Protein AF-A0A9D1KDK6-F1 (afdb_monomer_lite)

Foldseek 3Di:
DDPVVVVVVVVVVVVVVVVVVVVVLVVQQVVQHWDFDDDPNDTDIGGSVPPD

Secondary structure (DSSP, 8-state):
--HHHHHHHHHHHHHHHHHHHHHHHHHHHHTT-EEEEEETTEEEEEEGGG--

Organism: NCBI:txid2840716

Radius of gyration: 15.09 Å; chains: 1; bounding box: 32×19×39 Å

Sequence (52 aa)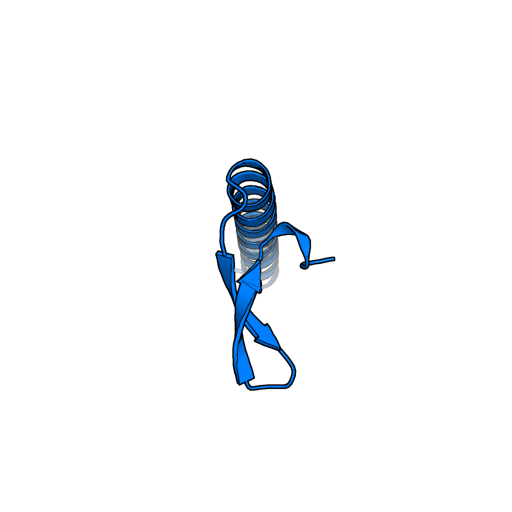:
MSEIEIKQMQEKIDAGILLAQKRLIEKTKKEDGKLVVVRDGKVVRIKARDLK

Structure (mmCIF, N/CA/C/O backbone):
data_AF-A0A9D1KDK6-F1
#
_entry.id   AF-A0A9D1KDK6-F1
#
loop_
_atom_site.group_PDB
_atom_site.id
_atom_site.type_symbol
_atom_site.label_atom_id
_atom_site.label_alt_id
_atom_site.label_comp_id
_atom_site.label_asym_id
_atom_site.label_entity_id
_atom_site.label_seq_id
_atom_site.pdbx_PDB_ins_code
_atom_site.Cartn_x
_atom_site.Cartn_y
_atom_site.Cartn_z
_atom_site.occupancy
_atom_site.B_iso_or_equiv
_atom_site.auth_seq_id
_atom_site.auth_comp_id
_atom_site.auth_asym_id
_atom_site.auth_atom_id
_atom_site.pdbx_PDB_model_num
ATOM 1 N N . MET A 1 1 ? 16.967 -0.653 -28.158 1.00 72.75 1 MET A N 1
ATOM 2 C CA . MET A 1 1 ? 17.165 -1.130 -26.775 1.00 72.75 1 MET A CA 1
ATOM 3 C C . MET A 1 1 ? 17.133 -2.637 -26.803 1.00 72.75 1 MET A C 1
ATOM 5 O O . MET A 1 1 ? 16.261 -3.190 -27.463 1.00 72.75 1 MET A O 1
ATOM 9 N N . SER A 1 2 ? 18.104 -3.277 -26.168 1.00 94.88 2 SER A N 1
ATOM 10 C CA . SER A 1 2 ? 18.166 -4.732 -26.054 1.00 94.88 2 SER A CA 1
ATOM 11 C C . SER A 1 2 ? 17.147 -5.251 -25.036 1.00 94.88 2 SER A C 1
ATOM 13 O O . SER A 1 2 ? 16.726 -4.530 -24.130 1.00 94.88 2 SER A O 1
ATOM 15 N N . GLU A 1 3 ? 16.776 -6.524 -25.151 1.00 94.94 3 GLU A N 1
ATOM 16 C CA . GLU A 1 3 ? 15.892 -7.193 -24.187 1.00 94.94 3 GLU A CA 1
ATOM 17 C C . GLU A 1 3 ? 16.450 -7.146 -22.755 1.00 94.94 3 GLU A C 1
ATOM 19 O O . GLU A 1 3 ? 15.696 -7.004 -21.792 1.00 94.94 3 GLU A O 1
ATOM 24 N N . ILE A 1 4 ? 17.779 -7.196 -22.612 1.00 95.94 4 ILE A N 1
ATOM 25 C CA . ILE A 1 4 ? 18.472 -7.126 -21.319 1.00 95.94 4 ILE A CA 1
ATOM 26 C C . ILE A 1 4 ? 18.273 -5.751 -20.673 1.00 95.94 4 ILE A C 1
ATOM 28 O O . ILE A 1 4 ? 17.926 -5.671 -19.496 1.00 95.94 4 ILE A O 1
ATOM 32 N N . GLU A 1 5 ? 18.447 -4.671 -21.436 1.00 95.44 5 GLU A N 1
ATOM 33 C CA . GLU A 1 5 ? 18.231 -3.306 -20.939 1.00 95.44 5 GLU A CA 1
ATOM 34 C C . GLU A 1 5 ? 16.769 -3.083 -20.537 1.00 95.44 5 GLU A C 1
ATOM 36 O O . GLU A 1 5 ? 16.500 -2.489 -19.493 1.00 95.44 5 GLU A O 1
ATOM 41 N N . ILE A 1 6 ? 15.820 -3.603 -21.324 1.00 97.12 6 ILE A N 1
ATOM 42 C CA . ILE A 1 6 ? 14.384 -3.521 -21.016 1.00 97.12 6 ILE A CA 1
ATOM 43 C C . ILE A 1 6 ? 14.080 -4.237 -19.698 1.00 97.12 6 ILE A C 1
ATOM 45 O O . ILE A 1 6 ? 13.420 -3.667 -18.828 1.00 97.12 6 ILE A O 1
ATOM 49 N N . LYS A 1 7 ? 14.612 -5.449 -19.508 1.00 97.06 7 LYS A N 1
ATOM 50 C CA . LYS A 1 7 ? 14.424 -6.212 -18.272 1.00 97.06 7 LYS A CA 1
ATOM 51 C C . LYS A 1 7 ? 15.006 -5.489 -17.054 1.00 97.06 7 LYS A C 1
ATOM 53 O O . LYS A 1 7 ? 14.323 -5.355 -16.044 1.00 97.06 7 LYS A O 1
ATOM 58 N N . GLN A 1 8 ? 16.223 -4.955 -17.161 1.00 97.00 8 GLN A N 1
ATOM 59 C CA . GLN A 1 8 ? 16.857 -4.198 -16.074 1.00 97.00 8 GLN A CA 1
ATOM 60 C C . GLN A 1 8 ? 16.093 -2.918 -15.716 1.00 97.00 8 GLN A C 1
ATOM 62 O O . GLN A 1 8 ? 16.047 -2.518 -14.551 1.00 97.00 8 GLN A O 1
ATOM 67 N N . MET A 1 9 ? 15.501 -2.243 -16.704 1.00 97.00 9 MET A N 1
ATOM 68 C CA . MET A 1 9 ? 14.640 -1.091 -16.440 1.00 97.00 9 MET A CA 1
ATOM 69 C C . MET A 1 9 ? 13.360 -1.504 -15.716 1.00 97.00 9 MET A C 1
ATOM 71 O O . MET A 1 9 ? 12.993 -0.847 -14.743 1.00 97.00 9 MET A O 1
ATOM 75 N N . GLN A 1 10 ? 12.724 -2.601 -16.136 1.00 97.56 10 GLN A N 1
ATOM 76 C CA . GLN A 1 10 ? 11.526 -3.112 -15.471 1.00 97.56 10 GLN A CA 1
ATOM 77 C C . GLN A 1 10 ? 11.811 -3.472 -14.007 1.00 97.56 10 GLN A C 1
ATOM 79 O O . GLN A 1 10 ? 11.084 -3.031 -13.122 1.00 97.56 10 GLN A O 1
ATOM 84 N N . GLU A 1 11 ? 12.929 -4.146 -13.728 1.00 97.88 11 GLU A N 1
ATOM 85 C CA . GLU A 1 11 ? 13.351 -4.485 -12.361 1.00 97.88 11 GLU A CA 1
ATOM 86 C C . GLU A 1 11 ? 13.523 -3.238 -11.472 1.00 97.88 11 GLU A C 1
ATOM 88 O O . GLU A 1 11 ? 13.124 -3.233 -10.306 1.00 97.88 11 GLU A O 1
ATOM 93 N N . LYS A 1 12 ? 14.074 -2.144 -12.018 1.00 97.88 12 LYS A N 1
ATOM 94 C CA . LYS A 1 12 ? 14.213 -0.870 -11.289 1.00 97.88 12 LYS A CA 1
ATOM 95 C C . LYS A 1 12 ? 12.864 -0.202 -11.025 1.00 97.88 12 LYS A C 1
ATOM 97 O O . LYS A 1 12 ? 12.675 0.369 -9.949 1.00 97.88 12 LYS A O 1
ATOM 102 N N . ILE A 1 13 ? 11.945 -0.258 -11.988 1.00 98.25 13 ILE A N 1
ATOM 103 C CA . ILE A 1 13 ? 10.586 0.279 -11.845 1.00 98.25 13 ILE A CA 1
ATOM 104 C C . ILE A 1 13 ? 9.839 -0.494 -10.757 1.00 98.25 13 ILE A C 1
ATOM 106 O O . ILE A 1 13 ? 9.301 0.121 -9.834 1.00 98.25 13 ILE A O 1
ATOM 110 N N . ASP A 1 14 ? 9.883 -1.823 -10.810 1.00 98.44 14 ASP A N 1
ATOM 111 C CA . ASP A 1 14 ? 9.233 -2.697 -9.835 1.00 98.44 14 ASP A CA 1
ATOM 112 C C . ASP A 1 14 ? 9.790 -2.449 -8.426 1.00 98.44 14 ASP A C 1
ATOM 114 O O . ASP A 1 14 ? 9.028 -2.248 -7.475 1.00 98.44 14 ASP A O 1
ATOM 118 N N . ALA A 1 15 ? 11.118 -2.347 -8.288 1.00 98.31 15 ALA A N 1
ATOM 119 C CA . ALA A 1 15 ? 11.764 -2.003 -7.022 1.00 98.31 15 ALA A CA 1
ATOM 120 C C . ALA A 1 15 ? 11.321 -0.627 -6.490 1.00 98.31 15 ALA A C 1
ATOM 122 O O . ALA A 1 15 ? 11.078 -0.465 -5.289 1.00 98.31 15 ALA A O 1
ATOM 123 N N . GLY A 1 16 ? 11.176 0.364 -7.374 1.00 98.44 16 GLY 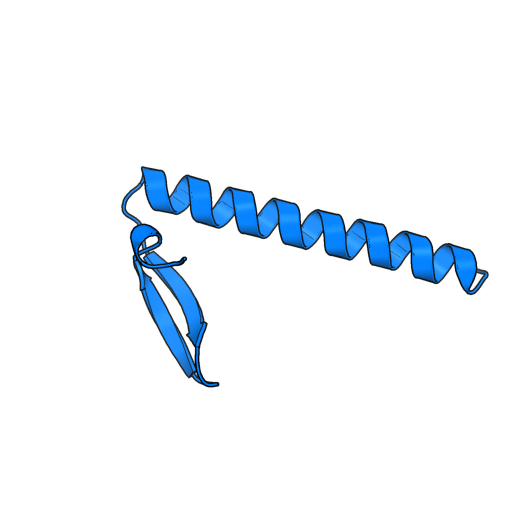A N 1
ATOM 124 C CA . GLY A 1 16 ? 10.689 1.697 -7.026 1.00 98.44 16 GLY A CA 1
ATOM 125 C C . GLY A 1 16 ? 9.241 1.690 -6.530 1.00 98.44 16 GLY A C 1
ATOM 126 O O . GLY A 1 16 ? 8.939 2.309 -5.506 1.00 98.44 16 GLY A O 1
ATOM 127 N N . ILE A 1 17 ? 8.358 0.950 -7.207 1.00 98.38 17 ILE A N 1
ATOM 128 C CA . ILE A 1 17 ? 6.945 0.808 -6.828 1.00 98.38 17 ILE A CA 1
ATOM 129 C C . ILE A 1 17 ? 6.824 0.123 -5.464 1.00 98.38 17 ILE A C 1
ATOM 131 O O . ILE A 1 17 ? 6.116 0.626 -4.588 1.00 98.38 17 ILE A O 1
ATOM 135 N N . LEU A 1 18 ? 7.559 -0.970 -5.244 1.00 97.62 18 LEU A N 1
ATOM 136 C CA . LEU A 1 18 ? 7.576 -1.680 -3.963 1.00 97.62 18 LEU A CA 1
ATOM 137 C C . LEU A 1 18 ? 8.053 -0.775 -2.819 1.00 97.62 18 LEU A C 1
ATOM 139 O O . LEU A 1 18 ? 7.449 -0.746 -1.742 1.00 97.62 18 LEU A O 1
ATOM 143 N N . LEU A 1 19 ? 9.102 0.020 -3.053 1.00 98.25 19 LEU A N 1
ATOM 144 C CA . LEU A 1 19 ? 9.605 0.969 -2.062 1.00 98.25 19 LEU A CA 1
ATOM 145 C C . LEU A 1 19 ? 8.581 2.069 -1.745 1.00 98.25 19 LEU A C 1
ATOM 147 O O . LEU A 1 19 ? 8.388 2.412 -0.574 1.00 98.25 19 LEU A O 1
ATOM 151 N N . ALA A 1 20 ? 7.918 2.618 -2.764 1.00 98.12 20 ALA A N 1
ATOM 152 C CA . ALA A 1 20 ? 6.880 3.629 -2.590 1.00 98.12 20 ALA A CA 1
ATOM 153 C C . ALA A 1 20 ? 5.681 3.076 -1.804 1.00 98.12 20 ALA A C 1
ATOM 155 O O . ALA A 1 20 ? 5.215 3.720 -0.861 1.00 98.12 20 ALA A O 1
ATOM 156 N N . GLN A 1 21 ? 5.238 1.858 -2.127 1.00 96.25 21 GLN A N 1
ATOM 157 C CA . GLN A 1 21 ? 4.158 1.171 -1.421 1.00 96.25 21 GLN A CA 1
ATOM 158 C C . GLN A 1 21 ? 4.501 0.957 0.059 1.00 96.25 21 GLN A C 1
ATOM 160 O O . GLN A 1 21 ? 3.698 1.296 0.930 1.00 96.25 21 GLN A O 1
ATOM 165 N N . LYS A 1 22 ? 5.708 0.456 0.356 1.00 96.56 22 LYS A N 1
ATOM 166 C CA . LYS A 1 22 ? 6.181 0.257 1.733 1.00 96.56 22 LYS A CA 1
ATOM 167 C C . LYS A 1 22 ? 6.149 1.564 2.528 1.00 96.56 22 LYS A C 1
ATOM 169 O O . LYS A 1 22 ? 5.565 1.611 3.609 1.00 96.56 22 LYS A O 1
ATOM 174 N N . ARG A 1 23 ? 6.717 2.639 1.969 1.00 97.81 23 ARG A N 1
ATOM 175 C CA . ARG A 1 23 ? 6.751 3.965 2.611 1.00 97.81 23 ARG A CA 1
ATOM 176 C C . ARG A 1 23 ? 5.352 4.534 2.849 1.00 97.81 23 ARG A C 1
ATOM 178 O O . ARG A 1 23 ? 5.111 5.109 3.909 1.00 97.81 23 ARG A O 1
ATOM 185 N N . LEU A 1 24 ? 4.436 4.362 1.894 1.00 97.31 24 LEU A N 1
ATOM 186 C CA . LEU A 1 24 ? 3.044 4.793 2.029 1.00 97.31 24 LEU A CA 1
ATOM 187 C C . LEU A 1 24 ? 2.359 4.080 3.201 1.00 97.31 24 LEU A C 1
ATOM 189 O O . LEU A 1 24 ? 1.807 4.742 4.076 1.00 97.31 24 LEU A O 1
ATOM 193 N N . ILE A 1 25 ? 2.447 2.748 3.257 1.00 96.25 25 ILE A N 1
ATOM 194 C CA . ILE A 1 25 ? 1.839 1.951 4.331 1.00 96.25 25 ILE A CA 1
ATOM 195 C C . ILE A 1 25 ? 2.427 2.335 5.692 1.00 96.25 25 ILE A C 1
ATOM 197 O O . ILE A 1 25 ? 1.672 2.568 6.634 1.00 96.25 25 ILE A O 1
ATOM 201 N N . GLU A 1 26 ? 3.753 2.438 5.806 1.00 97.25 26 GLU A N 1
ATOM 202 C CA . GLU A 1 26 ? 4.427 2.818 7.053 1.00 97.25 26 GLU A CA 1
ATOM 203 C C . GLU A 1 26 ? 4.014 4.213 7.536 1.00 97.25 26 GLU A C 1
ATOM 205 O O . GLU A 1 26 ? 3.708 4.386 8.718 1.00 97.25 26 GLU A O 1
ATOM 210 N N . LYS A 1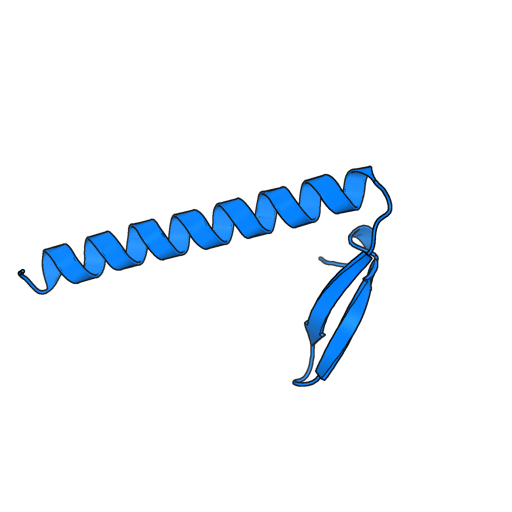 27 ? 3.964 5.204 6.636 1.00 98.06 27 LYS A N 1
ATOM 211 C CA . LYS A 1 27 ? 3.523 6.562 6.974 1.00 98.06 27 LYS A CA 1
ATOM 212 C C . LYS A 1 27 ? 2.074 6.564 7.456 1.00 98.06 27 LYS A C 1
ATOM 214 O O . LYS A 1 27 ? 1.788 7.077 8.533 1.00 98.06 27 LYS A O 1
ATOM 219 N N . THR A 1 28 ? 1.169 5.932 6.711 1.00 97.88 28 THR A N 1
ATOM 220 C CA . THR A 1 28 ? -0.251 5.896 7.076 1.00 97.88 28 THR A CA 1
ATOM 221 C C . THR A 1 28 ? -0.499 5.099 8.362 1.00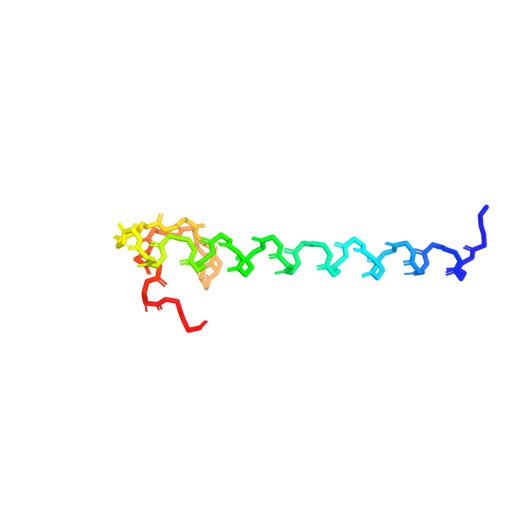 97.88 28 THR A C 1
ATOM 223 O O . THR A 1 28 ? -1.391 5.459 9.125 1.00 97.88 28 THR A O 1
ATOM 226 N N . LYS A 1 29 ? 0.299 4.059 8.658 1.00 96.81 29 LYS A N 1
ATOM 227 C CA . LYS A 1 29 ? 0.264 3.347 9.951 1.00 96.81 29 LYS A CA 1
ATOM 228 C C . LYS A 1 29 ? 0.592 4.283 11.121 1.00 96.81 29 LYS A C 1
ATOM 230 O O . LYS A 1 29 ? -0.117 4.246 12.122 1.00 96.81 29 LYS A O 1
ATOM 235 N N . LYS A 1 30 ? 1.618 5.135 10.990 1.00 97.38 30 LYS A N 1
ATOM 236 C CA . LYS A 1 30 ? 1.995 6.121 12.026 1.00 97.38 30 LYS A CA 1
ATOM 237 C C . LYS A 1 30 ? 0.902 7.160 12.285 1.00 97.38 30 LYS A C 1
ATOM 239 O O . LYS A 1 30 ? 0.761 7.623 13.408 1.00 97.38 30 LYS A O 1
ATOM 244 N N . GLU A 1 31 ? 0.129 7.498 11.259 1.00 97.50 31 GLU A N 1
ATOM 245 C CA . GLU A 1 31 ? -0.954 8.487 11.320 1.00 97.50 31 GLU A CA 1
ATOM 246 C C . GLU A 1 31 ? -2.326 7.871 11.705 1.00 97.50 31 GLU A C 1
ATOM 248 O O . GLU A 1 31 ? -3.339 8.559 11.627 1.00 97.50 31 GLU A O 1
ATOM 253 N N . ASP A 1 32 ? -2.395 6.575 12.068 1.00 95.81 32 ASP A N 1
ATOM 254 C CA . ASP A 1 32 ? -3.638 5.767 12.215 1.00 95.81 32 ASP A CA 1
ATOM 255 C C . ASP A 1 32 ? -4.626 5.939 11.038 1.00 95.81 32 ASP A C 1
ATOM 257 O O . ASP A 1 32 ? -5.851 5.860 11.172 1.00 95.81 32 ASP A O 1
ATOM 261 N N . GLY A 1 33 ? -4.081 6.187 9.846 1.00 97.56 33 GLY A N 1
ATOM 262 C CA . GLY A 1 33 ? -4.847 6.505 8.654 1.00 97.56 33 GLY A CA 1
ATOM 263 C C . GLY A 1 33 ? -5.457 5.278 7.972 1.00 97.56 33 GLY A C 1
ATOM 264 O O . GLY A 1 33 ? -5.261 4.118 8.354 1.00 97.56 33 GLY A O 1
ATOM 265 N N . LYS A 1 34 ? -6.202 5.539 6.895 1.00 98.00 34 LYS A N 1
ATOM 266 C CA . LYS A 1 34 ? -6.829 4.509 6.056 1.00 98.00 34 LYS A CA 1
ATOM 267 C C . LYS A 1 34 ? -6.271 4.555 4.638 1.00 98.00 34 LYS A C 1
ATOM 269 O O . LYS A 1 34 ? -6.063 5.640 4.106 1.00 98.00 34 LYS A O 1
ATOM 274 N N . LEU A 1 35 ? -6.131 3.390 4.016 1.00 97.44 35 LEU A N 1
ATOM 275 C CA . LEU A 1 35 ? -5.772 3.237 2.607 1.00 97.44 35 LEU A CA 1
ATOM 276 C C . LEU A 1 35 ? -6.927 2.609 1.832 1.00 97.44 35 LEU A C 1
ATOM 278 O O . LEU A 1 35 ? -7.732 1.860 2.391 1.00 97.44 35 LEU A O 1
ATOM 282 N N . VAL A 1 36 ? -7.001 2.930 0.544 1.00 97.00 36 VAL A N 1
ATOM 283 C CA . VAL A 1 36 ? -7.885 2.259 -0.409 1.00 97.00 36 VAL A CA 1
ATOM 284 C C . VAL A 1 36 ? -7.058 1.200 -1.125 1.00 97.00 36 VAL A C 1
ATOM 286 O O . VAL A 1 36 ? -6.006 1.510 -1.677 1.00 97.00 36 VAL A O 1
ATOM 289 N N . VAL A 1 37 ? -7.504 -0.050 -1.068 1.00 94.94 37 VAL A N 1
ATOM 290 C CA . VAL A 1 37 ? -6.801 -1.208 -1.634 1.00 94.94 37 VAL A CA 1
ATOM 291 C C . VAL A 1 37 ? -7.785 -2.116 -2.358 1.00 94.94 37 VAL A C 1
ATOM 293 O O . VAL A 1 37 ? -8.989 -2.054 -2.112 1.00 94.94 37 VAL A O 1
ATOM 296 N N . VAL A 1 38 ? -7.271 -2.992 -3.218 1.00 95.25 38 VAL A N 1
ATOM 297 C CA . VAL A 1 38 ? -8.053 -4.095 -3.782 1.00 95.25 38 VAL A CA 1
ATOM 298 C C . VAL A 1 38 ? -7.852 -5.339 -2.911 1.00 95.25 38 VAL A C 1
ATOM 300 O O . VAL A 1 38 ? -6.717 -5.749 -2.679 1.00 95.25 38 VAL A O 1
ATOM 303 N N . ARG A 1 39 ? -8.943 -5.938 -2.421 1.00 91.38 39 ARG A N 1
ATOM 304 C CA . ARG A 1 39 ? -8.971 -7.258 -1.761 1.00 91.38 39 ARG A CA 1
ATOM 305 C C . ARG A 1 39 ? -10.088 -8.088 -2.373 1.00 91.38 39 ARG A C 1
ATOM 307 O O . ARG A 1 39 ? -11.190 -7.576 -2.547 1.00 91.38 39 ARG A O 1
ATOM 314 N N . ASP A 1 40 ? -9.791 -9.335 -2.728 1.00 93.00 40 ASP A N 1
ATOM 315 C CA . ASP A 1 40 ? -10.758 -10.268 -3.325 1.00 93.00 40 ASP A CA 1
ATOM 316 C C . ASP A 1 40 ? -11.502 -9.668 -4.537 1.00 93.00 40 ASP A C 1
ATOM 318 O O . ASP A 1 40 ? -12.716 -9.795 -4.687 1.00 93.00 40 ASP A O 1
ATOM 322 N N . GLY A 1 41 ? -10.771 -8.919 -5.375 1.00 96.44 41 GLY A N 1
ATOM 323 C CA . GLY A 1 41 ? -11.310 -8.231 -6.555 1.00 96.44 41 GLY A CA 1
ATOM 324 C C . GLY A 1 41 ? -12.161 -6.986 -6.265 1.00 96.44 41 GLY A C 1
ATOM 325 O O . GLY A 1 41 ? -12.679 -6.379 -7.199 1.00 96.44 41 GLY A O 1
ATOM 326 N N . LYS A 1 42 ? -12.307 -6.570 -5.000 1.00 97.12 42 LYS A N 1
ATOM 327 C CA . LYS A 1 42 ? -13.112 -5.409 -4.592 1.00 97.12 42 LYS A CA 1
ATOM 328 C C . LYS A 1 42 ? -12.246 -4.276 -4.061 1.00 97.12 42 LYS A C 1
ATOM 330 O O . LYS A 1 42 ? -11.300 -4.500 -3.308 1.00 97.12 42 LYS A O 1
ATOM 335 N N . VAL A 1 43 ? -12.616 -3.044 -4.405 1.00 97.12 43 VAL A N 1
ATOM 336 C CA . VAL A 1 43 ? -12.009 -1.831 -3.843 1.00 97.12 43 VAL A CA 1
ATOM 337 C C . VAL A 1 43 ? -12.579 -1.596 -2.445 1.00 97.12 43 VAL A C 1
ATOM 339 O O . VAL A 1 43 ? -13.784 -1.413 -2.281 1.00 97.12 43 VAL A O 1
ATOM 342 N N . VAL A 1 44 ? -11.718 -1.600 -1.431 1.00 96.88 44 VAL A N 1
ATOM 343 C CA . VAL A 1 44 ? -12.096 -1.437 -0.022 1.00 96.88 44 VAL A CA 1
ATOM 344 C C . VAL A 1 44 ? -11.225 -0.390 0.663 1.00 96.88 44 VAL A C 1
ATOM 346 O O . VAL A 1 44 ? -10.063 -0.195 0.307 1.00 96.88 44 VAL A O 1
ATOM 349 N N . ARG A 1 45 ? -11.772 0.279 1.684 1.00 97.44 45 ARG A N 1
ATOM 350 C CA . ARG A 1 45 ? -11.034 1.218 2.539 1.00 97.44 45 ARG A CA 1
ATOM 351 C C . ARG A 1 45 ? -10.735 0.562 3.885 1.00 97.44 45 ARG A C 1
ATOM 353 O O . ARG A 1 45 ? -11.657 0.270 4.639 1.00 97.44 45 ARG A O 1
ATOM 360 N N . ILE A 1 46 ? -9.459 0.372 4.206 1.00 96.44 46 ILE A N 1
ATOM 361 C CA . ILE A 1 46 ? -8.999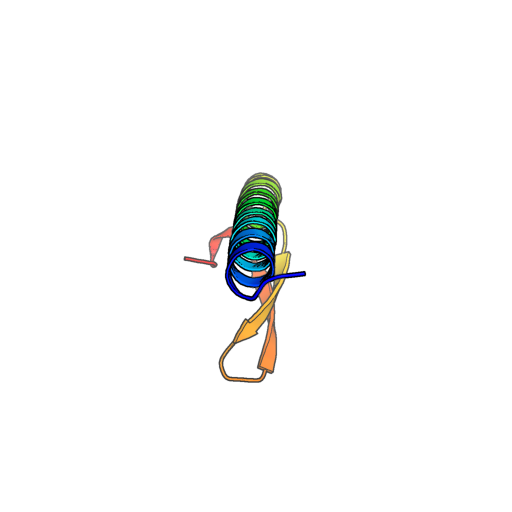 -0.339 5.409 1.00 96.44 46 ILE A CA 1
ATOM 362 C C . ILE A 1 46 ? -8.044 0.535 6.225 1.00 96.44 46 ILE A C 1
ATOM 364 O O . ILE A 1 46 ? -7.353 1.38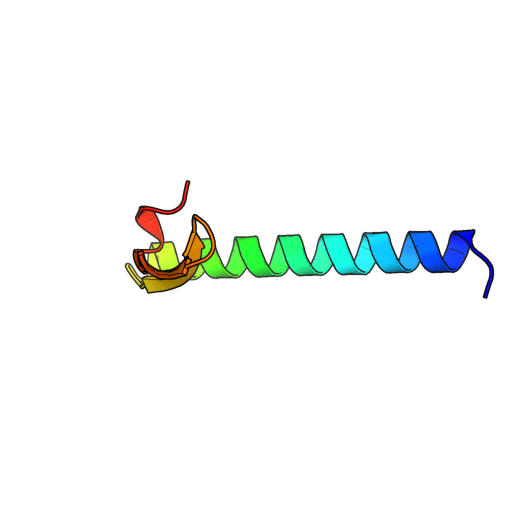5 5.660 1.00 96.44 46 ILE A O 1
ATOM 368 N N . LYS A 1 47 ? -7.999 0.367 7.555 1.00 96.62 47 LYS A N 1
ATOM 369 C CA . LYS A 1 47 ? -6.958 1.027 8.354 1.00 96.62 47 LYS A CA 1
ATOM 370 C C . LYS A 1 47 ? -5.600 0.455 7.974 1.00 96.62 47 LYS A C 1
ATOM 372 O O . LYS A 1 47 ? -5.448 -0.757 7.836 1.00 96.62 47 LYS A O 1
ATOM 377 N N . ALA A 1 48 ? -4.598 1.318 7.849 1.00 95.75 48 ALA A N 1
ATOM 378 C CA . ALA A 1 48 ? -3.269 0.885 7.435 1.00 95.75 48 ALA A CA 1
ATOM 379 C C . ALA A 1 48 ? -2.657 -0.127 8.418 1.00 95.75 48 ALA A C 1
ATOM 381 O O . ALA A 1 48 ? -1.931 -1.018 7.994 1.00 95.75 48 ALA A O 1
ATOM 382 N N . ARG A 1 49 ? -2.998 -0.056 9.712 1.00 94.38 49 ARG A N 1
ATOM 383 C CA . ARG A 1 49 ? -2.558 -1.019 10.740 1.00 94.38 49 ARG A CA 1
ATOM 384 C C . ARG A 1 49 ? -3.073 -2.451 10.538 1.00 94.38 49 ARG A C 1
ATOM 386 O O . ARG A 1 49 ? -2.425 -3.378 11.002 1.00 94.38 49 ARG A O 1
ATOM 393 N N . ASP A 1 50 ? -4.178 -2.623 9.810 1.00 93.69 50 ASP A N 1
ATOM 394 C CA . ASP A 1 50 ? -4.787 -3.932 9.526 1.00 93.69 50 ASP A CA 1
ATOM 395 C C . ASP A 1 50 ? -4.250 -4.548 8.211 1.00 93.69 50 ASP A C 1
ATOM 397 O O . ASP A 1 50 ? -4.661 -5.635 7.785 1.00 93.69 50 ASP A O 1
ATOM 401 N N . LEU A 1 51 ? -3.342 -3.841 7.526 1.00 89.25 51 LEU A N 1
ATOM 402 C CA . LEU A 1 51 ? -2.561 -4.376 6.416 1.00 89.25 51 LEU A CA 1
ATOM 403 C C . LEU A 1 51 ? -1.364 -5.148 6.995 1.00 89.25 51 LEU A C 1
ATOM 405 O O . LEU A 1 51 ? -0.494 -4.541 7.634 1.00 89.25 51 LEU A O 1
ATOM 409 N N . LYS A 1 52 ? -1.363 -6.473 6.790 1.00 72.69 52 LYS A N 1
ATOM 410 C CA . LYS A 1 52 ? -0.221 -7.352 7.083 1.00 72.69 52 LYS A CA 1
ATOM 411 C C . LYS A 1 52 ? 0.963 -6.983 6.198 1.00 72.69 52 LYS A C 1
ATOM 413 O O . LYS A 1 52 ? 0.723 -6.756 4.993 1.00 72.69 52 LYS A O 1
#

pLDDT: mean 95.66, std 4.91, range [72.69, 98.44]